Protein AF-A0A9J6D4I6-F1 (afdb_monomer_lite)

Secondary structure (DSSP, 8-state):
-----TT-S------------S--------SSS-PPPP--TTHHHHHHHHHHHHHHHHHHHHHHHHHHHT--GGGSHHHHHHHGGG----

Sequence (90 aa):
MPLENEAQQNAEPPTSPAVKVAAPAALKDGGSWNLATPWDHEAHVAFVLIGFVLLLLALALFGISVGLWFMDPGRDSIIYRMTTQRMKRD

Structure (mmCIF, N/CA/C/O backbone):
data_AF-A0A9J6D4I6-F1
#
_entry.id   AF-A0A9J6D4I6-F1
#
loop_
_atom_site.group_PDB
_atom_site.id
_atom_site.type_symbol
_atom_site.label_atom_id
_atom_site.label_alt_id
_atom_site.label_comp_id
_atom_site.label_asym_id
_atom_site.label_entity_id
_atom_site.label_seq_id
_atom_site.pdbx_PDB_ins_code
_atom_site.Cartn_x
_atom_site.Cartn_y
_atom_site.Cartn_z
_atom_site.occupancy
_atom_site.B_iso_or_equiv
_atom_site.auth_seq_id
_atom_site.auth_comp_id
_atom_site.auth_asym_id
_atom_site.auth_atom_id
_atom_site.pdbx_PDB_model_num
ATOM 1 N N . MET A 1 1 ? 58.634 -15.501 -48.667 1.00 48.53 1 MET A N 1
ATOM 2 C CA . MET A 1 1 ? 57.995 -14.878 -47.492 1.00 48.53 1 MET A CA 1
ATOM 3 C C . MET A 1 1 ? 56.896 -15.833 -47.044 1.00 48.53 1 MET A C 1
ATOM 5 O O . MET A 1 1 ? 55.990 -16.047 -47.840 1.00 48.53 1 MET A O 1
ATOM 9 N N . PRO A 1 2 ? 57.080 -16.538 -45.914 1.00 46.72 2 PRO A N 1
ATOM 10 C CA . PRO A 1 2 ? 56.245 -17.666 -45.501 1.00 46.72 2 PRO A CA 1
ATOM 11 C C . PRO A 1 2 ? 54.894 -17.235 -44.913 1.00 46.72 2 PRO A C 1
ATOM 13 O O . PRO A 1 2 ? 54.778 -16.198 -44.264 1.00 46.72 2 PRO A O 1
ATOM 16 N N . LEU A 1 3 ? 53.901 -18.073 -45.204 1.00 58.31 3 LEU A N 1
ATOM 17 C CA . LEU A 1 3 ? 52.518 -18.068 -44.748 1.00 58.31 3 LEU A CA 1
ATOM 18 C C . LEU A 1 3 ? 52.459 -18.678 -43.347 1.00 58.31 3 LEU A C 1
ATOM 20 O O . LEU A 1 3 ? 52.606 -19.886 -43.238 1.00 58.31 3 LEU A O 1
ATOM 24 N N . GLU A 1 4 ? 52.264 -17.873 -42.306 1.00 57.97 4 GLU A N 1
ATOM 25 C CA . GLU A 1 4 ? 52.033 -18.342 -40.930 1.00 57.97 4 GLU A CA 1
ATOM 26 C C . GLU A 1 4 ? 51.642 -17.133 -40.071 1.00 57.97 4 GLU A C 1
ATOM 28 O O . GLU A 1 4 ? 52.504 -16.420 -39.565 1.00 57.97 4 GLU A O 1
ATOM 33 N N . ASN A 1 5 ? 50.342 -16.828 -40.001 1.00 48.25 5 ASN A N 1
ATOM 34 C CA . ASN A 1 5 ? 49.644 -16.382 -38.778 1.00 48.25 5 ASN A CA 1
ATOM 35 C C . ASN A 1 5 ? 48.205 -15.911 -39.057 1.00 48.25 5 ASN A C 1
ATOM 37 O O . ASN A 1 5 ? 47.692 -15.000 -38.414 1.00 48.25 5 ASN A O 1
ATOM 41 N N . GLU A 1 6 ? 47.489 -16.636 -39.922 1.00 51.16 6 GLU A N 1
ATOM 42 C CA . GLU A 1 6 ? 46.015 -16.666 -39.945 1.00 51.16 6 GLU A CA 1
ATOM 43 C C . GLU A 1 6 ? 45.422 -17.403 -38.716 1.00 51.16 6 GLU A C 1
ATOM 45 O O . GLU A 1 6 ? 44.313 -17.921 -38.757 1.00 51.16 6 GLU A O 1
ATOM 50 N N . ALA A 1 7 ? 46.161 -17.473 -37.601 1.00 53.94 7 ALA A N 1
ATOM 51 C CA . ALA A 1 7 ? 45.831 -18.269 -36.418 1.00 53.94 7 ALA A CA 1
ATOM 52 C C . ALA A 1 7 ? 45.678 -17.439 -35.130 1.00 53.94 7 ALA A C 1
ATOM 54 O O . ALA A 1 7 ? 45.684 -17.999 -34.038 1.00 53.94 7 ALA A O 1
ATOM 55 N N . GLN A 1 8 ? 45.524 -16.114 -35.230 1.00 45.97 8 GLN A N 1
ATOM 56 C CA . GLN A 1 8 ? 45.065 -15.280 -34.102 1.00 45.97 8 GLN A CA 1
ATOM 57 C C . GLN A 1 8 ? 43.763 -14.532 -34.407 1.00 45.97 8 GLN A C 1
ATOM 59 O O . GLN A 1 8 ? 43.432 -13.518 -33.800 1.00 45.97 8 GLN A O 1
ATOM 64 N N . GLN A 1 9 ? 42.992 -15.089 -35.336 1.00 51.22 9 GLN A N 1
ATOM 65 C CA . GLN A 1 9 ? 41.556 -14.907 -35.426 1.00 51.22 9 GLN A CA 1
ATOM 66 C C . GLN A 1 9 ? 40.945 -16.080 -34.643 1.00 51.22 9 GLN A C 1
ATOM 68 O O . GLN A 1 9 ? 41.109 -17.223 -35.055 1.00 51.22 9 GLN A O 1
ATOM 73 N N . ASN A 1 10 ? 40.296 -15.787 -33.508 1.00 53.06 10 ASN A N 1
ATOM 74 C CA . ASN A 1 10 ? 39.597 -16.696 -32.571 1.00 53.06 10 ASN A CA 1
ATOM 75 C C . ASN A 1 10 ? 40.344 -17.052 -31.269 1.00 53.06 10 ASN A C 1
ATOM 77 O O . ASN A 1 10 ? 40.897 -18.136 -31.110 1.00 53.06 10 ASN A O 1
ATOM 81 N N . ALA A 1 11 ? 40.220 -16.164 -30.280 1.00 48.94 11 ALA A N 1
ATOM 82 C CA . ALA A 1 11 ? 40.080 -16.541 -28.875 1.00 48.94 11 ALA A CA 1
ATOM 83 C C . ALA A 1 11 ? 39.035 -15.608 -28.223 1.00 48.94 11 ALA A C 1
ATOM 85 O O . ALA A 1 11 ? 39.074 -14.395 -28.414 1.00 48.94 11 ALA A O 1
ATOM 86 N N . GLU A 1 12 ? 38.064 -16.211 -27.539 1.00 54.41 12 GLU A N 1
ATOM 87 C CA . GLU A 1 12 ? 36.855 -15.646 -26.907 1.00 54.41 12 GLU A CA 1
ATOM 88 C C . GLU A 1 12 ? 37.156 -14.549 -25.834 1.00 54.41 12 GLU A C 1
ATOM 90 O O . GLU A 1 12 ? 38.295 -14.449 -25.368 1.00 54.41 12 GLU A O 1
ATOM 95 N N . PRO A 1 13 ? 36.188 -13.679 -25.447 1.00 66.44 13 PRO A N 1
ATOM 96 C CA . PRO A 1 13 ? 36.432 -12.376 -24.838 1.00 66.44 13 PRO A CA 1
ATOM 97 C C . PRO A 1 13 ? 36.564 -12.438 -23.310 1.00 66.44 13 PRO A C 1
ATOM 99 O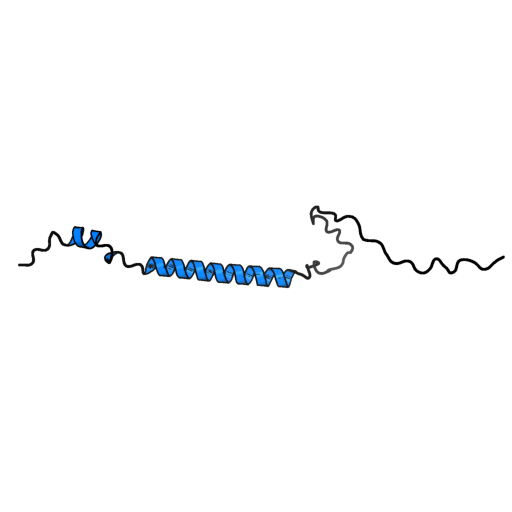 O . PRO A 1 13 ? 35.809 -13.148 -22.646 1.00 66.44 13 PRO A O 1
ATOM 102 N N . PRO A 1 14 ? 37.408 -11.582 -22.716 1.00 53.41 14 PRO A N 1
ATOM 103 C CA . PRO A 1 14 ? 37.319 -11.267 -21.301 1.00 53.41 14 PRO A CA 1
ATOM 104 C C . PRO A 1 14 ? 36.822 -9.834 -21.074 1.00 53.41 14 PRO A C 1
ATOM 106 O O . PRO A 1 14 ? 37.550 -8.851 -21.178 1.00 53.41 14 PRO A O 1
ATOM 109 N N . THR A 1 15 ? 35.549 -9.775 -20.685 1.00 51.41 15 THR A N 1
ATOM 110 C CA . THR A 1 15 ? 35.093 -9.080 -19.472 1.00 51.41 15 THR A CA 1
ATOM 111 C C . THR A 1 15 ? 35.422 -7.595 -19.328 1.00 51.41 15 THR A C 1
ATOM 113 O O . THR A 1 15 ? 36.486 -7.203 -18.856 1.00 51.41 15 THR A O 1
ATOM 116 N N . SER A 1 16 ? 34.387 -6.798 -19.598 1.00 58.44 16 SER A N 1
ATOM 117 C CA . SER A 1 16 ? 34.086 -5.507 -18.974 1.00 58.44 16 SER A CA 1
ATOM 118 C C . SER A 1 16 ? 34.623 -5.390 -17.538 1.00 58.44 16 SER A C 1
ATOM 120 O O . SER A 1 16 ? 34.103 -6.071 -16.649 1.00 58.44 16 SER A O 1
ATOM 122 N N . PRO A 1 17 ? 35.583 -4.489 -17.266 1.00 54.12 17 PRO A N 1
ATOM 123 C CA . PRO A 1 17 ? 35.883 -4.068 -15.913 1.00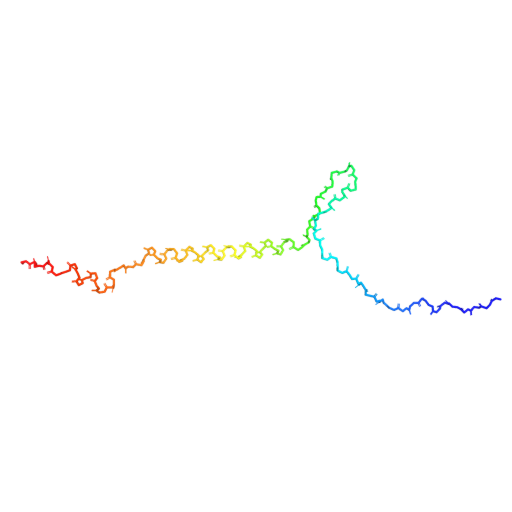 54.12 17 PRO A CA 1
ATOM 124 C C . PRO A 1 17 ? 35.469 -2.608 -15.687 1.00 54.12 17 PRO A C 1
ATOM 126 O O . PRO A 1 17 ? 35.573 -1.754 -16.562 1.00 54.12 17 PRO A O 1
ATOM 129 N N . ALA A 1 18 ? 35.075 -2.337 -14.446 1.00 46.09 18 ALA A N 1
ATOM 130 C CA . ALA A 1 18 ? 34.849 -1.018 -13.858 1.00 46.09 18 ALA A CA 1
ATOM 131 C C . ALA A 1 18 ? 33.512 -0.333 -14.188 1.00 46.09 18 ALA A C 1
ATOM 133 O O . ALA A 1 18 ? 33.414 0.703 -14.841 1.00 46.09 18 ALA A O 1
ATOM 134 N N . VAL A 1 19 ? 32.482 -0.877 -13.541 1.00 52.66 19 VAL A N 1
ATOM 135 C CA . VAL A 1 19 ? 31.501 -0.107 -12.766 1.00 52.66 19 VAL A CA 1
ATOM 136 C C . VAL A 1 19 ? 32.080 1.247 -12.308 1.00 52.66 19 VAL A C 1
ATOM 138 O O . VAL A 1 19 ? 32.933 1.300 -11.422 1.00 52.66 19 VAL A O 1
ATOM 141 N N . LYS A 1 20 ? 31.578 2.350 -12.873 1.00 45.50 20 LYS A N 1
ATOM 142 C CA . LYS A 1 20 ? 31.754 3.702 -12.329 1.00 45.50 20 LYS A CA 1
ATOM 143 C C . LYS A 1 20 ? 30.470 4.098 -11.602 1.00 45.50 20 LYS A C 1
ATOM 145 O O . LYS A 1 20 ? 29.591 4.735 -12.174 1.00 45.50 20 LYS A O 1
ATOM 150 N N . VAL A 1 21 ? 30.358 3.701 -10.333 1.00 54.38 21 VAL A N 1
ATOM 151 C CA . VAL A 1 21 ? 29.360 4.266 -9.413 1.00 54.38 21 VAL A CA 1
ATOM 152 C C . VAL A 1 21 ? 29.808 5.682 -9.052 1.00 54.38 21 VAL A C 1
ATOM 154 O O . VAL A 1 21 ? 30.691 5.842 -8.218 1.00 54.38 21 VAL A O 1
ATOM 157 N N . ALA A 1 22 ? 29.237 6.702 -9.697 1.00 44.66 22 ALA A N 1
ATOM 158 C CA . ALA A 1 22 ? 29.110 8.059 -9.156 1.00 44.66 22 ALA A CA 1
ATOM 159 C C . ALA A 1 22 ? 28.273 8.942 -10.101 1.00 44.66 22 ALA A C 1
ATOM 161 O O . ALA A 1 22 ? 28.741 9.297 -11.178 1.00 44.66 22 ALA A O 1
ATOM 162 N N . ALA A 1 23 ? 27.078 9.314 -9.623 1.00 43.38 23 ALA A N 1
ATOM 163 C CA . ALA A 1 23 ? 26.268 10.487 -9.979 1.00 43.38 23 ALA A CA 1
ATOM 164 C C . ALA A 1 23 ? 25.885 10.709 -11.466 1.00 43.38 23 ALA A C 1
ATOM 166 O O . ALA A 1 23 ? 26.738 11.090 -12.269 1.00 43.38 23 ALA A O 1
ATOM 167 N N . PRO A 1 24 ? 24.590 10.642 -11.847 1.00 45.09 24 PRO A N 1
ATOM 168 C CA . PRO A 1 24 ? 24.148 11.138 -13.146 1.00 45.09 24 PRO A CA 1
ATOM 169 C C . PRO A 1 24 ? 23.999 12.667 -13.091 1.00 45.09 24 PRO A C 1
ATOM 171 O O . PRO A 1 24 ? 22.902 13.211 -13.039 1.00 45.09 24 PRO A O 1
ATOM 174 N N . ALA A 1 25 ? 25.126 13.374 -13.085 1.00 53.03 25 ALA A N 1
ATOM 175 C CA . ALA A 1 25 ? 25.188 14.811 -13.317 1.00 53.03 25 ALA A CA 1
ATOM 176 C C . ALA A 1 25 ? 26.178 15.083 -14.451 1.00 53.03 25 ALA A C 1
ATOM 178 O O . ALA A 1 25 ? 27.296 15.523 -14.209 1.00 53.03 25 ALA A O 1
ATOM 179 N N . ALA A 1 26 ? 25.784 14.764 -15.686 1.00 48.44 26 ALA A N 1
ATOM 180 C CA . ALA A 1 26 ? 26.410 15.302 -16.894 1.00 48.44 26 ALA A CA 1
ATOM 181 C C . ALA A 1 26 ? 25.583 14.938 -18.137 1.00 48.44 26 ALA A C 1
ATOM 183 O O . ALA A 1 26 ? 25.951 14.045 -18.898 1.00 48.44 26 ALA A O 1
ATOM 184 N N . LEU A 1 27 ? 24.487 15.661 -18.379 1.00 49.16 27 LEU A N 1
ATOM 185 C CA . LEU A 1 27 ? 24.024 15.829 -19.753 1.00 49.16 27 LEU A CA 1
ATOM 186 C C . LEU A 1 27 ? 25.039 16.735 -20.451 1.00 49.16 27 LEU A C 1
ATOM 188 O O . LEU A 1 27 ? 25.064 17.947 -20.251 1.00 49.16 27 LEU A O 1
ATOM 192 N N . LYS A 1 28 ? 25.934 16.130 -21.230 1.00 54.56 28 LYS A N 1
ATOM 193 C CA . LYS A 1 28 ? 26.576 16.845 -22.326 1.00 54.56 28 LYS A CA 1
ATOM 194 C C . LYS A 1 28 ? 25.679 16.635 -23.536 1.00 54.56 28 LYS A C 1
ATOM 196 O O . LYS A 1 28 ? 25.863 15.675 -24.279 1.00 54.56 28 LYS A O 1
ATOM 201 N N . ASP A 1 29 ? 24.692 17.515 -23.668 1.00 62.56 29 ASP A N 1
ATOM 202 C CA . ASP A 1 29 ? 23.785 17.568 -24.812 1.00 62.56 29 ASP A CA 1
ATOM 203 C C . ASP A 1 29 ? 24.599 17.883 -26.071 1.00 62.56 29 ASP A C 1
ATOM 205 O O . ASP A 1 29 ? 24.978 19.020 -26.362 1.00 62.56 29 ASP A O 1
ATOM 209 N N . GLY A 1 30 ? 24.969 16.826 -26.786 1.00 63.06 30 GLY A N 1
ATOM 210 C CA . GLY A 1 30 ? 25.677 16.908 -28.050 1.00 63.06 30 GLY A CA 1
ATOM 211 C C . GLY A 1 30 ? 24.707 17.178 -29.193 1.00 63.06 30 GLY A C 1
ATOM 212 O O . GLY A 1 30 ? 24.301 16.243 -29.872 1.00 63.06 30 GLY A O 1
ATOM 213 N N . GLY A 1 31 ? 24.382 18.450 -29.437 1.00 67.19 31 GLY A N 1
ATOM 214 C CA . GLY A 1 31 ? 23.809 18.915 -30.707 1.00 67.19 31 GLY A CA 1
ATOM 215 C C . GLY A 1 31 ? 22.548 19.769 -30.576 1.00 67.19 31 GLY A C 1
ATOM 216 O O . GLY A 1 31 ? 21.686 19.505 -29.750 1.00 67.19 31 GLY A O 1
ATOM 217 N N . SER A 1 32 ? 22.438 20.786 -31.436 1.00 77.19 32 SER A N 1
ATOM 218 C CA . SER A 1 32 ? 21.359 21.784 -31.546 1.00 77.19 32 SER A CA 1
ATOM 219 C C . SER A 1 32 ? 20.014 21.222 -32.039 1.00 77.19 32 SER A C 1
ATOM 221 O O . SER A 1 32 ? 19.376 21.800 -32.920 1.00 77.19 32 SER A O 1
ATOM 223 N N . TRP A 1 33 ? 19.604 20.068 -31.526 1.00 80.94 33 TRP A N 1
ATOM 224 C CA . TRP A 1 33 ? 18.428 19.330 -31.969 1.00 80.94 33 TRP A CA 1
ATOM 225 C C . TRP A 1 33 ? 17.483 19.103 -30.789 1.00 80.94 33 TRP A C 1
ATOM 227 O O . TRP A 1 33 ? 17.929 18.874 -29.668 1.00 80.94 33 TRP A O 1
ATOM 237 N N . ASN A 1 34 ? 16.171 19.149 -31.042 1.00 87.88 34 ASN A N 1
ATOM 238 C CA . ASN A 1 34 ? 15.136 18.832 -30.053 1.00 87.88 34 ASN A CA 1
ATOM 239 C C . ASN A 1 34 ? 15.040 17.309 -29.857 1.00 87.88 34 ASN A C 1
ATOM 241 O O . ASN A 1 34 ? 14.116 16.657 -30.345 1.00 87.88 34 ASN A O 1
ATOM 245 N N . LEU A 1 35 ? 16.066 16.741 -29.230 1.00 84.88 35 LEU A N 1
ATOM 246 C CA . LEU A 1 35 ? 16.132 15.327 -28.893 1.00 84.88 35 LEU A CA 1
ATOM 247 C C . LEU A 1 35 ? 15.334 15.070 -27.612 1.00 84.88 35 LEU A C 1
ATOM 249 O O . LEU A 1 35 ? 15.343 15.878 -26.684 1.00 84.88 35 LEU A O 1
ATOM 253 N N . ALA A 1 36 ? 14.644 13.931 -27.569 1.00 85.38 36 ALA A N 1
ATOM 254 C CA . ALA A 1 36 ? 13.933 13.504 -26.374 1.00 85.38 36 ALA A CA 1
ATOM 255 C C . ALA A 1 36 ? 14.919 13.203 -25.239 1.00 85.38 36 ALA A C 1
ATOM 257 O O . ALA A 1 36 ? 16.023 12.703 -25.473 1.00 85.38 36 ALA A O 1
ATOM 258 N N . THR A 1 37 ? 14.496 13.469 -24.005 1.00 84.94 37 THR A N 1
ATOM 259 C CA . THR A 1 37 ? 15.253 13.077 -22.819 1.00 84.94 37 THR A CA 1
ATOM 260 C C . THR A 1 37 ? 15.412 11.556 -22.790 1.00 84.94 37 THR A C 1
ATOM 262 O O . THR A 1 37 ? 14.416 10.837 -22.927 1.00 84.94 37 THR A O 1
ATOM 265 N N . PRO A 1 38 ? 16.642 11.039 -22.613 1.00 85.06 38 PRO A N 1
ATOM 266 C CA . PRO A 1 38 ? 16.851 9.606 -22.501 1.00 85.06 38 PRO A CA 1
ATOM 267 C C . PRO A 1 38 ? 16.144 9.103 -21.242 1.00 85.06 38 PRO A C 1
ATOM 269 O O . PRO A 1 38 ? 16.325 9.647 -20.151 1.00 85.06 38 PRO A O 1
ATOM 272 N N . TRP A 1 39 ? 15.319 8.077 -21.413 1.00 86.62 39 TRP A N 1
ATOM 273 C CA . TRP A 1 39 ? 14.566 7.448 -20.337 1.00 86.62 39 TRP A CA 1
ATOM 274 C C . TRP A 1 39 ? 15.094 6.039 -20.093 1.00 86.62 39 TRP A C 1
ATOM 276 O O . TRP A 1 39 ? 15.572 5.382 -21.018 1.00 86.62 39 TRP A O 1
ATOM 286 N N . ASP A 1 40 ? 15.013 5.582 -18.847 1.00 90.31 40 ASP A N 1
ATOM 287 C CA . ASP A 1 40 ? 15.433 4.232 -18.486 1.00 90.31 40 ASP A CA 1
ATOM 288 C C . ASP A 1 40 ? 14.431 3.200 -19.032 1.00 90.31 40 ASP A C 1
ATOM 290 O O . ASP A 1 40 ? 13.211 3.384 -18.938 1.00 90.31 40 ASP A O 1
ATOM 294 N N . HIS A 1 41 ? 14.934 2.096 -19.585 1.00 91.31 41 HIS A N 1
ATOM 295 C CA . HIS A 1 41 ? 14.101 0.986 -20.043 1.00 91.31 41 HIS A CA 1
ATOM 296 C C . HIS A 1 41 ? 13.295 0.367 -18.887 1.00 91.31 41 HIS A C 1
ATOM 298 O O . HIS A 1 41 ? 12.135 -0.013 -19.078 1.00 91.31 41 HIS A O 1
ATOM 304 N N . GLU A 1 42 ? 13.851 0.376 -17.672 1.00 92.88 42 GLU A N 1
ATOM 305 C CA . GLU A 1 42 ? 13.254 -0.231 -16.475 1.00 92.88 42 GLU A CA 1
ATOM 306 C C . GLU A 1 42 ? 12.207 0.649 -15.784 1.00 92.88 42 GLU A C 1
ATOM 308 O O . GLU A 1 42 ? 11.562 0.247 -14.810 1.00 92.88 42 GLU A O 1
ATOM 313 N N . ALA A 1 43 ? 11.978 1.861 -16.283 1.00 90.81 43 ALA A N 1
ATOM 314 C CA . ALA A 1 43 ? 11.057 2.792 -15.649 1.00 90.81 43 ALA A CA 1
ATOM 315 C C . ALA A 1 43 ? 9.606 2.286 -15.593 1.00 90.81 43 ALA A C 1
ATOM 317 O O . ALA A 1 43 ? 8.864 2.636 -14.675 1.00 90.81 43 ALA A O 1
ATOM 318 N N . HIS A 1 44 ? 9.204 1.432 -16.537 1.00 93.50 44 HIS A N 1
ATOM 319 C CA . HIS A 1 44 ? 7.893 0.780 -16.523 1.00 93.50 44 HIS A CA 1
ATOM 320 C C . HIS A 1 44 ? 7.739 -0.136 -15.303 1.00 93.50 44 HIS A C 1
ATOM 322 O O . HIS A 1 44 ? 6.702 -0.123 -14.639 1.00 93.50 44 HIS A O 1
ATOM 328 N N . VAL A 1 45 ? 8.792 -0.889 -14.975 1.00 95.94 45 VAL A N 1
ATOM 329 C CA . VAL A 1 45 ? 8.823 -1.789 -13.818 1.00 95.94 45 VAL A CA 1
ATOM 330 C C . VAL A 1 45 ? 8.750 -0.977 -12.528 1.00 95.94 45 VAL A C 1
ATOM 332 O O . VAL A 1 45 ? 7.927 -1.269 -11.659 1.00 95.94 45 VAL A O 1
ATOM 335 N N . ALA A 1 46 ? 9.550 0.090 -12.429 1.00 94.25 46 ALA A N 1
ATOM 336 C CA . ALA A 1 46 ? 9.550 0.979 -11.271 1.00 94.25 46 ALA A CA 1
ATOM 337 C C . ALA A 1 46 ? 8.177 1.636 -11.042 1.00 94.25 46 ALA A C 1
ATOM 339 O O . ALA A 1 46 ? 7.685 1.654 -9.913 1.00 94.25 46 ALA A O 1
ATOM 340 N N . PHE A 1 47 ? 7.527 2.119 -12.105 1.00 95.62 47 PHE A N 1
ATOM 341 C CA . PHE A 1 47 ? 6.203 2.738 -12.024 1.00 95.62 47 PHE A CA 1
ATOM 342 C C . PHE A 1 47 ? 5.147 1.777 -11.470 1.00 95.62 47 PHE A C 1
ATOM 344 O O . PHE A 1 47 ? 4.410 2.127 -10.548 1.00 95.62 47 PHE A O 1
ATOM 351 N N . VAL A 1 48 ? 5.096 0.550 -11.995 1.00 96.94 48 VAL A N 1
ATOM 352 C CA . VAL A 1 48 ? 4.123 -0.460 -11.564 1.00 96.94 48 VAL A CA 1
ATOM 353 C C . VAL A 1 48 ? 4.372 -0.876 -10.115 1.00 96.94 48 VAL A C 1
ATOM 355 O O . VAL A 1 48 ? 3.432 -0.929 -9.322 1.00 96.94 48 VAL A O 1
ATOM 358 N N . LEU A 1 49 ? 5.630 -1.117 -9.742 1.00 96.88 49 LEU A N 1
ATOM 359 C CA . LEU A 1 49 ? 5.994 -1.525 -8.387 1.00 96.88 49 LEU A CA 1
ATOM 360 C C . LEU A 1 49 ? 5.603 -0.460 -7.354 1.00 96.88 49 LEU A C 1
ATOM 362 O O . LEU A 1 49 ? 4.925 -0.766 -6.375 1.00 96.88 49 LEU A O 1
ATOM 366 N N . ILE A 1 50 ? 5.963 0.801 -7.601 1.00 97.00 50 ILE A N 1
ATOM 367 C CA . ILE A 1 50 ? 5.616 1.917 -6.713 1.00 97.00 50 ILE A CA 1
ATOM 368 C C . ILE A 1 50 ? 4.097 2.127 -6.685 1.00 97.00 50 ILE A C 1
ATOM 370 O O . ILE A 1 50 ? 3.527 2.316 -5.611 1.00 97.00 50 ILE A O 1
ATOM 374 N N . GLY A 1 51 ? 3.431 2.036 -7.839 1.00 97.12 51 GLY A N 1
ATOM 375 C CA . GLY A 1 51 ? 1.982 2.185 -7.951 1.00 97.12 51 GLY A CA 1
ATOM 376 C C . GLY A 1 51 ? 1.219 1.182 -7.087 1.00 97.12 51 GLY A C 1
ATOM 377 O O . GLY A 1 51 ? 0.378 1.580 -6.282 1.00 97.12 51 GLY A O 1
ATOM 378 N N . PHE A 1 52 ? 1.544 -0.109 -7.185 1.00 97.69 52 PHE A N 1
ATOM 379 C CA . PHE A 1 52 ? 0.883 -1.140 -6.382 1.00 97.69 52 PHE A CA 1
ATOM 380 C C . PHE A 1 52 ? 1.244 -1.069 -4.899 1.00 97.69 52 PHE A C 1
ATOM 382 O O . PHE A 1 52 ? 0.367 -1.267 -4.059 1.00 97.69 52 PHE A O 1
ATOM 389 N N . VAL A 1 53 ? 2.494 -0.747 -4.556 1.00 98.12 53 VAL A N 1
ATOM 390 C CA . VAL A 1 53 ? 2.900 -0.565 -3.154 1.00 98.12 53 VAL A CA 1
ATOM 391 C C . VAL A 1 53 ? 2.105 0.570 -2.507 1.00 98.12 53 VAL A C 1
ATOM 393 O O . VAL A 1 53 ? 1.547 0.382 -1.427 1.00 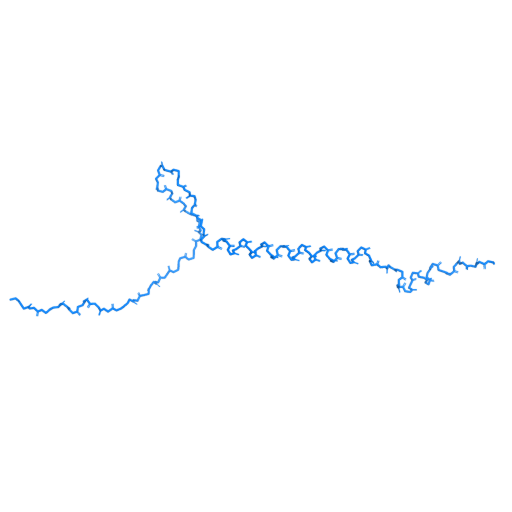98.12 53 VAL A O 1
ATOM 396 N N . LEU A 1 54 ? 1.992 1.721 -3.175 1.00 98.25 54 LEU A N 1
ATOM 397 C CA . LEU A 1 54 ? 1.208 2.849 -2.670 1.00 98.25 54 LEU A CA 1
ATOM 398 C C . LEU A 1 54 ? -0.289 2.538 -2.622 1.00 98.25 54 LEU A C 1
ATOM 400 O O . LEU A 1 54 ? -0.951 2.919 -1.660 1.00 98.25 54 LEU A O 1
ATOM 404 N N . LEU A 1 55 ? -0.820 1.816 -3.612 1.00 97.62 55 LEU A N 1
ATOM 405 C CA . LEU A 1 55 ? -2.224 1.411 -3.632 1.00 97.62 55 LEU A CA 1
ATOM 406 C C . LEU A 1 55 ? -2.566 0.492 -2.452 1.00 97.62 55 LEU A C 1
ATOM 408 O O . LEU A 1 55 ? -3.536 0.743 -1.738 1.00 97.62 55 LEU A O 1
ATOM 412 N N . LEU A 1 56 ? -1.761 -0.548 -2.216 1.00 98.06 56 LEU A N 1
ATOM 413 C CA . LEU A 1 56 ? -1.958 -1.468 -1.093 1.00 98.06 56 LEU A CA 1
ATOM 414 C C . LEU A 1 56 ? -1.795 -0.757 0.249 1.00 98.06 56 LEU A C 1
ATOM 416 O O . LEU A 1 56 ? -2.590 -0.982 1.161 1.00 98.06 56 LEU A O 1
ATOM 420 N N . LEU A 1 57 ? -0.807 0.133 0.362 1.00 97.81 57 LEU A N 1
ATOM 421 C CA . LEU A 1 57 ? -0.601 0.935 1.562 1.00 97.81 57 LEU A CA 1
ATOM 422 C C . LEU A 1 57 ? -1.801 1.851 1.840 1.00 97.81 57 LEU A C 1
ATOM 424 O O . LEU A 1 57 ? -2.268 1.914 2.975 1.00 97.81 57 LEU A O 1
ATOM 428 N N . ALA A 1 58 ? -2.331 2.524 0.816 1.00 97.69 58 ALA A N 1
ATOM 429 C CA . ALA A 1 58 ? -3.503 3.383 0.944 1.00 97.69 58 ALA A CA 1
ATOM 430 C C . ALA A 1 58 ? -4.746 2.589 1.377 1.00 97.69 58 ALA A C 1
ATOM 432 O O . ALA A 1 58 ? -5.461 3.019 2.282 1.00 97.69 58 ALA A O 1
ATOM 433 N N . LEU A 1 59 ? -4.972 1.406 0.792 1.00 97.88 59 LEU A N 1
ATOM 434 C CA . LEU A 1 59 ? -6.059 0.508 1.195 1.00 97.88 59 LEU A CA 1
ATOM 435 C C . LEU A 1 59 ? -5.899 0.020 2.640 1.00 97.88 59 LEU A C 1
ATOM 437 O O . LEU A 1 59 ? -6.880 -0.013 3.382 1.00 97.88 59 LEU A O 1
ATOM 441 N N . ALA A 1 60 ? -4.681 -0.330 3.056 1.00 97.19 60 ALA A N 1
ATOM 442 C CA . ALA A 1 60 ? -4.401 -0.759 4.423 1.00 97.19 60 ALA A CA 1
ATOM 443 C C . ALA A 1 60 ? -4.670 0.366 5.435 1.00 97.19 60 ALA A C 1
ATOM 445 O O . ALA A 1 60 ? -5.382 0.152 6.417 1.00 97.19 60 ALA A O 1
ATOM 446 N N . LEU A 1 61 ? -4.165 1.578 5.174 1.00 97.31 61 LEU A N 1
ATOM 447 C CA . LEU A 1 61 ? -4.430 2.754 6.009 1.00 97.31 61 LEU A CA 1
ATOM 448 C C . LEU A 1 61 ? -5.928 3.052 6.101 1.00 97.31 61 LEU A C 1
ATOM 450 O O . LEU A 1 61 ? -6.438 3.308 7.192 1.00 97.31 61 LEU A O 1
ATOM 454 N N . PHE A 1 62 ? -6.638 2.986 4.974 1.00 96.94 62 PHE A N 1
ATOM 455 C CA . PHE A 1 62 ? -8.079 3.199 4.936 1.00 96.94 62 PHE A CA 1
ATOM 456 C C . PHE A 1 62 ? -8.829 2.156 5.776 1.00 96.94 62 PHE A C 1
ATOM 458 O O . PHE A 1 62 ? -9.662 2.520 6.605 1.00 96.94 62 PHE A O 1
ATOM 465 N N . GLY A 1 63 ? -8.489 0.871 5.634 1.00 95.31 63 GLY A N 1
ATOM 466 C CA . GLY A 1 63 ? -9.096 -0.208 6.414 1.00 95.31 63 GLY A CA 1
ATOM 467 C C . GLY A 1 63 ? -8.894 -0.041 7.922 1.00 95.31 63 GLY A C 1
ATOM 468 O O . GLY A 1 63 ? -9.845 -0.181 8.690 1.00 95.31 63 GLY A O 1
ATOM 469 N N . ILE A 1 64 ? -7.683 0.327 8.351 1.00 96.12 64 ILE A N 1
ATOM 470 C CA . ILE A 1 64 ? -7.374 0.582 9.766 1.00 96.12 64 ILE A CA 1
ATOM 471 C C . ILE A 1 64 ? -8.145 1.805 10.280 1.00 96.12 64 ILE A C 1
ATOM 473 O O . ILE A 1 64 ? -8.722 1.754 11.364 1.00 96.12 64 ILE A O 1
ATOM 477 N N . SER A 1 65 ? -8.195 2.891 9.503 1.00 95.81 65 SER A N 1
ATOM 478 C CA . SER A 1 65 ? -8.924 4.111 9.870 1.00 95.81 65 SER A CA 1
ATOM 479 C C . SER A 1 65 ? -10.414 3.842 10.085 1.00 95.81 65 SER A C 1
ATOM 481 O O . SER A 1 65 ? -10.971 4.247 11.105 1.00 95.81 65 SER A O 1
ATOM 483 N N . VAL A 1 66 ? -11.043 3.107 9.167 1.00 94.81 66 VAL A N 1
ATOM 484 C CA . VAL A 1 66 ? -12.447 2.699 9.282 1.00 94.81 66 VAL A CA 1
ATOM 485 C C . VAL A 1 66 ? -12.648 1.753 10.469 1.00 94.81 66 VAL A C 1
ATOM 487 O O . VAL A 1 66 ? -13.608 1.909 11.220 1.00 94.81 66 VAL A O 1
ATOM 490 N N . GLY A 1 67 ? -11.732 0.808 10.691 1.00 91.81 67 GLY A N 1
ATOM 491 C CA . GLY A 1 67 ? -11.784 -0.099 11.840 1.00 91.81 67 GLY A CA 1
ATOM 492 C C . GLY A 1 67 ? -11.749 0.636 13.183 1.00 91.81 67 GLY A C 1
ATOM 493 O O . GLY A 1 67 ? -12.534 0.322 14.072 1.00 91.81 67 GLY A O 1
ATOM 494 N N . LEU A 1 68 ? -10.894 1.654 13.308 1.00 90.38 68 LEU A N 1
ATOM 495 C CA . LEU A 1 68 ? -10.834 2.518 14.490 1.00 90.38 68 LEU A CA 1
ATOM 496 C C . LEU A 1 68 ? -12.100 3.364 14.650 1.00 90.38 68 LEU A C 1
ATOM 498 O O . LEU A 1 68 ? -12.574 3.551 15.767 1.00 90.38 68 LEU A O 1
ATOM 502 N N . TRP A 1 69 ? -12.66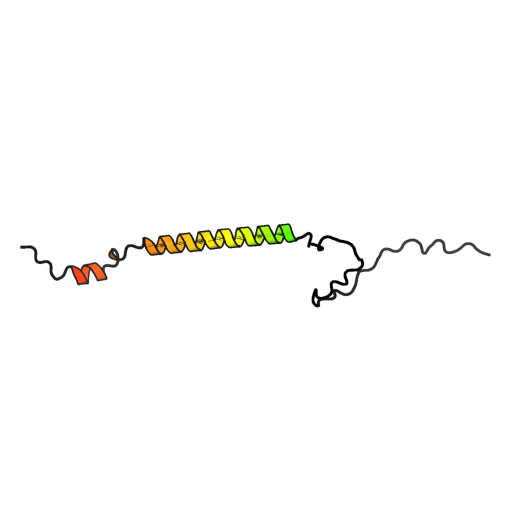5 3.856 13.545 1.00 89.88 69 TRP A N 1
ATOM 503 C CA . TRP A 1 69 ? -13.882 4.668 13.562 1.00 89.88 69 TRP A CA 1
ATOM 504 C C . TRP A 1 69 ? -15.098 3.907 14.104 1.00 89.88 69 TRP A C 1
ATOM 506 O O . TRP A 1 69 ? -15.904 4.467 14.841 1.00 89.88 69 TRP A O 1
ATOM 516 N N . PHE A 1 70 ? -15.234 2.628 13.750 1.00 86.44 70 PHE A N 1
ATOM 517 C CA . PHE A 1 70 ? -16.361 1.787 14.167 1.00 86.44 70 PHE A CA 1
ATOM 518 C C . PHE A 1 70 ? -16.069 0.932 15.404 1.00 86.44 70 PHE A C 1
ATOM 520 O O . PHE A 1 70 ? -16.825 0.009 15.714 1.00 86.44 70 PHE A O 1
ATOM 527 N N . MET A 1 71 ? -14.986 1.223 16.125 1.00 84.12 71 MET A N 1
ATOM 528 C CA . MET A 1 71 ? -14.675 0.521 17.361 1.00 84.12 71 MET A CA 1
ATOM 529 C C . MET A 1 71 ? -15.662 0.958 18.451 1.00 84.12 71 MET A C 1
ATOM 531 O O . MET A 1 71 ? -15.686 2.122 18.840 1.00 84.12 71 MET A O 1
ATOM 535 N N . ASP A 1 72 ? -16.507 0.032 18.914 1.00 76.62 72 ASP A N 1
ATOM 536 C CA . ASP A 1 72 ? -17.515 0.305 19.943 1.00 76.62 72 ASP A CA 1
ATOM 537 C C . ASP A 1 72 ? -16.843 0.428 21.324 1.00 76.62 72 ASP A C 1
ATOM 539 O O . ASP A 1 72 ? -16.394 -0.587 21.870 1.00 76.62 72 ASP A O 1
ATOM 543 N N . PRO A 1 73 ? -16.782 1.636 21.920 1.00 69.81 73 PRO A N 1
ATOM 544 C CA . PRO A 1 73 ? -16.156 1.847 23.223 1.00 69.81 73 PRO A CA 1
ATOM 545 C C . PRO A 1 73 ? -16.967 1.218 24.366 1.00 69.81 73 PRO A C 1
ATOM 547 O O . PRO A 1 73 ? -16.500 1.164 25.501 1.00 69.81 73 PRO A O 1
ATOM 550 N N . GLY A 1 74 ? -18.199 0.770 24.100 1.00 68.06 74 GLY A N 1
ATOM 551 C CA . GLY A 1 74 ? -19.124 0.281 25.113 1.00 68.06 74 GLY A CA 1
ATOM 552 C C . GLY A 1 74 ? -18.766 -1.096 25.658 1.00 68.06 74 GLY A C 1
ATOM 553 O O . GLY A 1 74 ? -18.947 -1.345 26.844 1.00 68.06 74 GLY A O 1
ATOM 554 N N . ARG A 1 75 ? -18.210 -2.005 24.848 1.00 60.78 75 ARG A N 1
ATOM 555 C CA . ARG A 1 75 ? -17.971 -3.399 25.277 1.00 60.78 75 ARG A CA 1
ATOM 556 C C . ARG A 1 75 ? -16.924 -3.539 26.393 1.00 60.78 75 ARG A C 1
ATOM 558 O O . ARG A 1 75 ? -16.845 -4.590 27.032 1.00 60.78 75 ARG A O 1
ATOM 565 N N . ASP A 1 76 ? -16.193 -2.467 26.681 1.00 67.44 76 ASP A N 1
ATOM 566 C CA . ASP A 1 76 ? -15.331 -2.356 27.845 1.00 67.44 76 ASP A CA 1
ATOM 567 C C . ASP A 1 76 ? -16.175 -2.096 29.095 1.00 67.44 76 ASP A C 1
ATOM 569 O O . ASP A 1 76 ? -16.683 -1.002 29.351 1.00 67.44 76 ASP A O 1
ATOM 573 N N . SER A 1 77 ? -16.307 -3.137 29.923 1.00 61.84 77 SER A N 1
ATOM 574 C CA . SER A 1 77 ? -17.179 -3.155 31.106 1.00 61.84 77 SER A CA 1
ATOM 575 C C . SER A 1 77 ? -16.928 -2.034 32.133 1.00 61.84 77 SER A C 1
ATOM 577 O O . SER A 1 77 ? -17.710 -1.888 33.066 1.00 61.84 77 SER A O 1
ATOM 579 N N . ILE A 1 78 ? -15.876 -1.225 31.984 1.00 69.25 78 ILE A N 1
ATOM 580 C CA . ILE A 1 78 ? -15.581 -0.051 32.813 1.00 69.25 78 ILE A CA 1
ATOM 581 C C . ILE A 1 78 ? -16.555 1.108 32.555 1.00 69.25 78 ILE A C 1
ATOM 583 O O . ILE A 1 78 ? -16.999 1.731 33.519 1.00 69.25 78 ILE A O 1
ATOM 587 N N . ILE A 1 79 ? -16.962 1.364 31.304 1.00 65.19 79 ILE A N 1
ATOM 588 C CA . ILE A 1 79 ? -17.873 2.480 31.000 1.00 65.19 79 ILE A CA 1
ATOM 589 C C . ILE A 1 79 ? -19.276 2.178 31.538 1.00 65.19 79 ILE A C 1
ATOM 591 O O . ILE A 1 79 ? -19.878 3.040 32.175 1.00 65.19 79 ILE A O 1
ATOM 595 N N . TYR A 1 80 ? -19.766 0.938 31.411 1.00 61.38 80 TYR A N 1
ATOM 596 C CA . TYR A 1 80 ? -21.067 0.541 31.971 1.00 61.38 80 TYR A CA 1
ATOM 597 C C . TYR A 1 80 ? -21.084 0.478 33.507 1.00 61.38 80 TYR A C 1
ATOM 599 O O . TYR A 1 80 ? -22.104 0.790 34.121 1.00 61.38 80 TYR A O 1
ATOM 607 N N . ARG A 1 81 ? -19.963 0.135 34.159 1.00 66.25 81 ARG A N 1
ATOM 608 C CA . ARG A 1 81 ? -19.851 0.153 35.634 1.00 66.25 81 ARG A CA 1
ATOM 609 C C . ARG A 1 81 ? -19.805 1.570 36.209 1.00 66.25 81 ARG A C 1
ATOM 611 O O . ARG A 1 81 ? -20.266 1.780 37.330 1.00 66.25 81 ARG A O 1
ATOM 618 N N . MET A 1 82 ? -19.254 2.528 35.465 1.00 63.31 82 MET A N 1
ATOM 619 C CA . MET A 1 82 ? -19.119 3.918 35.910 1.00 63.31 82 MET A CA 1
ATOM 620 C C . MET A 1 82 ? -20.362 4.767 35.601 1.00 63.31 82 MET A C 1
ATOM 622 O O . MET A 1 82 ? -20.673 5.671 36.370 1.00 63.31 82 MET A O 1
ATOM 626 N N . THR A 1 83 ? -21.122 4.466 34.540 1.00 63.75 83 THR A N 1
ATOM 627 C CA . THR A 1 83 ? -22.333 5.234 34.183 1.00 63.75 83 THR A CA 1
ATOM 628 C C . THR A 1 83 ? -23.635 4.672 34.768 1.00 63.75 83 THR A C 1
ATOM 630 O O . THR A 1 83 ? -24.575 5.440 34.966 1.00 63.75 83 THR A O 1
AT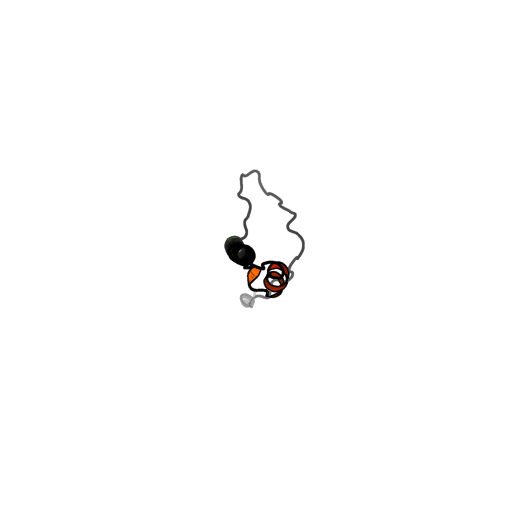OM 633 N N . THR A 1 84 ? -23.716 3.376 35.121 1.00 56.25 84 THR A N 1
ATOM 634 C CA . THR A 1 84 ? -24.975 2.765 35.608 1.00 56.25 84 THR A CA 1
ATOM 635 C C . THR A 1 84 ? -25.197 2.817 37.126 1.00 56.25 84 THR A C 1
ATOM 637 O O . THR A 1 84 ? -26.280 2.460 37.586 1.00 56.25 84 THR A O 1
ATOM 640 N N . GLN A 1 85 ? -24.233 3.284 37.932 1.00 56.69 85 GLN A N 1
ATOM 641 C CA . GLN A 1 85 ? -24.397 3.332 39.399 1.00 56.69 85 GLN A CA 1
ATOM 642 C C . GLN A 1 85 ? -25.439 4.359 39.886 1.00 56.69 85 GLN A C 1
ATOM 644 O O . GLN A 1 85 ? -25.802 4.350 41.060 1.00 56.69 85 GLN A O 1
ATOM 649 N N . ARG A 1 86 ? -25.970 5.223 39.005 1.00 58.00 86 ARG A N 1
ATOM 650 C CA . ARG A 1 86 ? -26.934 6.281 39.364 1.00 58.00 86 ARG A CA 1
ATOM 651 C C . ARG A 1 86 ? -28.216 6.266 38.530 1.00 58.00 86 ARG A C 1
ATOM 653 O O . ARG A 1 86 ? -28.784 7.316 38.252 1.00 58.00 86 ARG A O 1
ATOM 660 N N . MET A 1 87 ? -28.714 5.089 38.168 1.00 59.22 87 MET A N 1
ATOM 661 C CA . MET A 1 87 ? -30.104 4.938 37.727 1.00 59.22 87 MET A CA 1
ATOM 662 C C . MET A 1 87 ? -30.844 3.991 38.666 1.00 59.22 87 MET A C 1
ATOM 664 O O . MET A 1 87 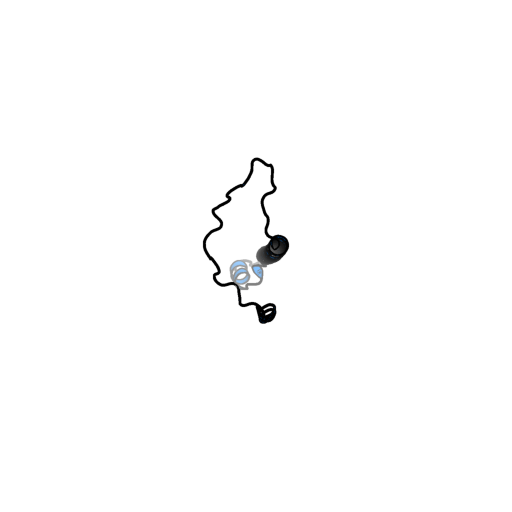? -31.124 2.844 38.334 1.00 59.22 87 MET A O 1
ATOM 668 N N . LYS A 1 88 ? -31.210 4.504 39.846 1.00 56.88 88 LYS A N 1
ATOM 669 C CA . LYS A 1 88 ? -32.477 4.082 40.440 1.00 56.88 88 LYS A CA 1
ATOM 670 C C . LYS A 1 88 ? -33.568 4.609 39.510 1.00 56.88 88 LYS A C 1
ATOM 672 O O . LYS A 1 88 ? -33.806 5.813 39.472 1.00 56.88 88 LYS A O 1
ATOM 677 N N . ARG A 1 89 ? -34.131 3.731 38.685 1.00 57.19 89 ARG A N 1
ATOM 678 C CA . ARG A 1 89 ? -35.497 3.920 38.205 1.00 57.19 89 ARG A CA 1
ATOM 679 C C . ARG A 1 89 ? -36.392 3.390 39.316 1.00 57.19 89 ARG A C 1
ATOM 681 O O . ARG A 1 89 ? -36.217 2.235 39.703 1.00 57.19 89 ARG A O 1
ATOM 688 N N . ASP A 1 90 ? -37.224 4.271 39.858 1.00 58.84 90 ASP A N 1
ATOM 689 C CA . ASP A 1 90 ? -38.435 3.866 40.576 1.00 58.84 90 ASP A CA 1
ATOM 690 C C . ASP A 1 90 ? -39.310 2.966 39.688 1.00 58.84 90 ASP A C 1
ATOM 692 O O . ASP A 1 90 ? -39.267 3.142 38.442 1.00 58.84 90 ASP A O 1
#

pLDDT: mean 72.59, std 19.17, range [43.38, 98.25]

Foldseek 3Di:
DDDDDPPPPDDDDDDDDDDDPDDPDDDPPPDPDPDDDDDDPCVVVVCVVVVVVVVVVVVVVVVVVVVVVPPDPPVPVVVVVVPVPPDPDD

InterPro domains:
  IPR012493 Renin receptor-like [PTHR13351] (27-90)
  IPR056780 Renin receptor-like, C-terminal transmembrane spanning segment [PF07850] (32-90)

Organism: Rhipicephalus microplus (NCBI:txid6941)

Radius of gyration: 35.54 Å; chains: 1; bounding box: 96×40×88 Å